Protein AF-A0A3M1K6I5-F1 (afdb_monomer)

Nearest PDB structures (foldseek):
  2r7d-assembly2_B  TM=8.973E-01  e=1.360E-04  Deinococcus radiodurans R1 = ATCC 13939 = DSM 20539
  6kug-assembly1_A  TM=7.287E-01  e=1.740E-01  Homo sapiens
  6ktc-assembly1_A  TM=7.238E-01  e=3.905E-01  Homo sapiens
  3aqq-assembly1_D  TM=5.208E-01  e=3.670E-01  Homo sapiens

Secondary structure (DSSP, 8-state):
---TTT-HHHHHHHHHHHHHTTSSPPPPHHHHHHHHHHHHHHHHHHHHHHHHHHHHHHHHHHHH-TT--EEEEES----TTSEEEEEEETTTEEEEEE-SS--SSSEEEEEEEEEETTTTEEEEEE-

Structure (mmCIF, N/CA/C/O backbone):
data_AF-A0A3M1K6I5-F1
#
_entry.id   AF-A0A3M1K6I5-F1
#
loop_
_atom_site.group_PDB
_atom_site.id
_atom_site.type_symbol
_atom_site.label_atom_id
_atom_site.label_alt_id
_atom_site.label_comp_id
_atom_site.label_asym_id
_atom_site.label_entity_id
_atom_site.label_seq_id
_atom_site.pdbx_PDB_ins_code
_atom_site.Cartn_x
_atom_site.Cartn_y
_atom_site.Cartn_z
_atom_site.occupancy
_atom_site.B_iso_or_equiv
_atom_site.auth_seq_id
_atom_site.auth_comp_id
_atom_site.auth_asym_id
_atom_site.auth_atom_id
_atom_site.pdbx_PDB_model_num
ATOM 1 N N . ALA A 1 1 ? 17.845 9.844 -9.684 1.00 74.75 1 ALA A N 1
ATOM 2 C CA . ALA A 1 1 ? 18.002 8.491 -10.252 1.00 74.75 1 ALA A CA 1
ATOM 3 C C . ALA A 1 1 ? 18.802 7.606 -9.293 1.00 74.75 1 ALA A C 1
ATOM 5 O O . ALA A 1 1 ? 19.943 7.258 -9.572 1.00 74.75 1 ALA A O 1
ATOM 6 N N . THR A 1 2 ? 18.236 7.305 -8.123 1.00 87.31 2 THR A N 1
ATOM 7 C CA . THR A 1 2 ? 18.964 6.707 -6.983 1.00 87.31 2 THR A CA 1
ATOM 8 C C . THR A 1 2 ? 18.509 5.281 -6.661 1.00 87.31 2 THR A C 1
ATOM 10 O O . THR A 1 2 ? 19.017 4.663 -5.737 1.00 87.31 2 THR A O 1
ATOM 13 N N . SER A 1 3 ? 17.545 4.729 -7.400 1.00 89.31 3 SER A N 1
ATOM 14 C CA . SER A 1 3 ? 16.971 3.395 -7.188 1.00 89.31 3 SER A CA 1
ATOM 15 C C . SER A 1 3 ? 16.862 2.578 -8.493 1.00 89.31 3 SER A C 1
ATOM 17 O O . SER A 1 3 ? 15.800 2.013 -8.760 1.00 89.31 3 SER A O 1
ATOM 19 N N . PRO A 1 4 ? 17.928 2.467 -9.311 1.00 88.00 4 PRO A N 1
ATOM 20 C CA . PRO A 1 4 ? 17.878 1.797 -10.618 1.00 88.00 4 PRO A CA 1
ATOM 21 C C . PRO A 1 4 ? 17.474 0.318 -10.533 1.00 88.00 4 PRO A C 1
ATOM 23 O O . PRO A 1 4 ? 16.744 -0.156 -11.390 1.00 88.00 4 PRO A O 1
ATOM 26 N N . ILE A 1 5 ? 17.854 -0.395 -9.467 1.00 89.50 5 ILE A N 1
ATOM 27 C CA . ILE A 1 5 ? 17.513 -1.819 -9.285 1.00 89.50 5 ILE A CA 1
ATOM 28 C C . ILE A 1 5 ? 15.991 -2.036 -9.213 1.00 89.50 5 ILE A C 1
ATOM 30 O O . ILE A 1 5 ? 15.488 -3.060 -9.657 1.00 89.50 5 ILE A O 1
ATOM 34 N N . ARG A 1 6 ? 15.246 -1.060 -8.679 1.00 88.50 6 ARG A N 1
ATOM 35 C CA . ARG A 1 6 ? 13.806 -1.185 -8.386 1.00 88.50 6 ARG A CA 1
ATOM 36 C C . ARG A 1 6 ? 12.911 -0.203 -9.150 1.00 88.50 6 ARG A C 1
ATOM 38 O O . ARG A 1 6 ? 11.691 -0.286 -9.053 1.00 88.50 6 ARG A O 1
ATOM 45 N N . ARG A 1 7 ? 13.482 0.757 -9.886 1.00 89.81 7 ARG A N 1
ATOM 46 C CA . ARG A 1 7 ? 12.740 1.756 -10.673 1.00 89.81 7 ARG A CA 1
ATOM 47 C C . ARG A 1 7 ? 13.303 1.832 -12.083 1.00 89.81 7 ARG A C 1
ATOM 49 O O . ARG A 1 7 ? 14.363 2.406 -12.309 1.00 89.81 7 ARG A O 1
ATOM 56 N N . PHE A 1 8 ? 12.532 1.351 -13.054 1.00 93.88 8 PHE A N 1
ATOM 57 C CA . PHE A 1 8 ? 12.937 1.379 -14.461 1.00 93.88 8 PHE A CA 1
ATOM 58 C C . PHE A 1 8 ? 13.222 2.796 -14.985 1.00 93.88 8 PHE A C 1
ATOM 60 O O . PHE A 1 8 ? 14.155 2.997 -15.756 1.00 93.88 8 PHE A O 1
ATOM 67 N N . VAL A 1 9 ? 12.486 3.807 -14.512 1.00 94.31 9 VAL A N 1
ATOM 68 C CA . VAL A 1 9 ? 12.748 5.215 -14.860 1.00 94.31 9 VAL A CA 1
ATOM 69 C C . VAL A 1 9 ? 14.150 5.663 -14.419 1.00 94.31 9 VAL A C 1
ATOM 71 O O . VAL A 1 9 ? 14.810 6.398 -15.151 1.00 94.31 9 VAL A O 1
ATOM 74 N N . ASP A 1 10 ? 14.657 5.168 -13.285 1.00 95.31 10 ASP A N 1
ATOM 75 C CA . ASP A 1 10 ? 16.018 5.477 -12.833 1.00 95.31 10 ASP A CA 1
ATOM 76 C C . ASP A 1 10 ? 17.074 4.799 -13.719 1.00 95.31 10 ASP A C 1
ATOM 78 O O . ASP A 1 10 ? 18.110 5.405 -13.990 1.00 95.31 10 ASP A O 1
ATOM 82 N N . ILE A 1 11 ? 16.790 3.602 -14.248 1.00 95.44 11 ILE A N 1
ATOM 83 C CA . ILE A 1 11 ? 17.639 2.948 -15.260 1.00 95.44 11 ILE A CA 1
ATOM 84 C C . ILE A 1 11 ? 17.686 3.791 -16.540 1.00 95.44 11 ILE A C 1
ATOM 86 O O . ILE A 1 11 ? 18.761 4.025 -17.096 1.00 95.44 11 ILE A O 1
ATOM 90 N N . LEU A 1 12 ? 16.534 4.278 -17.014 1.00 95.25 12 LEU A N 1
ATOM 91 C CA . LEU A 1 12 ? 16.468 5.135 -18.202 1.00 95.25 12 LEU A CA 1
ATOM 92 C C . LEU A 1 12 ? 17.261 6.432 -18.003 1.00 95.25 12 LEU A C 1
ATOM 94 O O . LEU A 1 12 ? 18.004 6.830 -18.902 1.00 95.25 12 LEU A O 1
ATOM 98 N N . ALA A 1 13 ? 17.154 7.049 -16.824 1.00 94.50 13 ALA A N 1
ATOM 99 C CA . ALA A 1 13 ? 17.923 8.237 -16.470 1.00 94.50 13 ALA A CA 1
ATOM 100 C C . ALA A 1 13 ? 19.436 7.958 -16.468 1.00 94.50 13 ALA A C 1
ATOM 102 O O . ALA A 1 13 ? 20.187 8.684 -17.115 1.00 94.50 13 ALA A O 1
ATOM 103 N N . GLN A 1 14 ? 19.887 6.866 -15.838 1.00 94.31 14 GLN A N 1
ATOM 104 C CA . GLN A 1 14 ? 21.299 6.456 -15.861 1.00 94.31 14 GLN A CA 1
ATOM 105 C C . GLN A 1 14 ? 21.813 6.207 -17.278 1.00 94.31 14 GLN A C 1
ATOM 107 O O . GLN A 1 14 ? 22.923 6.614 -17.623 1.00 94.31 14 GLN A O 1
ATOM 112 N N . ARG A 1 15 ? 20.986 5.605 -18.137 1.00 94.88 15 ARG A N 1
ATOM 113 C CA . ARG A 1 15 ? 21.317 5.420 -19.550 1.00 94.88 15 ARG A CA 1
ATOM 114 C C . ARG A 1 15 ? 21.476 6.753 -20.289 1.00 94.88 15 ARG A C 1
ATOM 116 O O . ARG A 1 15 ? 22.375 6.854 -21.119 1.00 94.88 15 ARG A O 1
ATOM 123 N N . GLN A 1 16 ? 20.628 7.750 -20.022 1.00 95.25 16 GLN A N 1
ATOM 124 C CA . GLN A 1 16 ? 20.780 9.078 -20.630 1.00 95.25 16 GLN A CA 1
ATOM 125 C C . GLN A 1 16 ? 22.020 9.807 -20.100 1.00 95.25 16 GLN A C 1
ATOM 127 O O . GLN A 1 16 ? 22.737 10.405 -20.894 1.00 95.25 16 GLN A O 1
ATOM 132 N N . PHE A 1 17 ? 22.348 9.688 -18.809 1.00 95.62 17 PHE A N 1
ATOM 133 C CA . PHE A 1 17 ? 23.605 10.228 -18.277 1.00 95.62 17 PHE A CA 1
ATOM 134 C C . PHE A 1 17 ? 24.829 9.600 -18.949 1.00 95.62 17 PHE A C 1
ATOM 136 O O . PHE A 1 17 ? 25.738 10.316 -19.356 1.00 95.62 17 PHE A O 1
ATOM 143 N N . ALA A 1 18 ? 24.835 8.279 -19.152 1.00 95.56 18 ALA A N 1
ATOM 144 C CA . ALA A 1 18 ? 25.901 7.619 -19.904 1.00 95.56 18 ALA A CA 1
ATOM 145 C C . ALA A 1 18 ? 26.021 8.153 -21.342 1.00 95.56 18 ALA A C 1
ATOM 147 O O . ALA A 1 18 ? 27.130 8.223 -21.869 1.00 95.56 18 ALA A O 1
ATOM 148 N N . ALA A 1 19 ? 24.906 8.552 -21.961 1.00 96.19 19 ALA A N 1
ATOM 149 C CA . ALA A 1 19 ? 24.925 9.152 -23.287 1.00 96.19 19 ALA A CA 1
ATOM 150 C C . ALA A 1 19 ? 25.503 10.572 -23.304 1.00 96.19 19 ALA A C 1
ATOM 152 O O . ALA A 1 19 ? 26.302 10.889 -24.179 1.00 96.19 19 ALA A O 1
ATOM 153 N N . VAL A 1 20 ? 25.174 11.395 -22.304 1.00 95.50 20 VAL A N 1
ATOM 154 C CA . VAL A 1 20 ? 25.782 12.726 -22.123 1.00 95.50 20 VAL A CA 1
ATOM 155 C C . VAL A 1 20 ? 27.298 12.622 -21.937 1.00 95.50 20 VAL A C 1
ATOM 157 O O . VAL A 1 20 ? 28.040 13.446 -22.455 1.00 95.50 20 VAL A O 1
ATOM 160 N N . LEU A 1 21 ? 27.771 11.573 -21.261 1.00 97.25 21 LEU A N 1
ATOM 161 C CA . LEU A 1 21 ? 29.200 11.294 -21.079 1.00 97.25 21 LEU A CA 1
ATOM 162 C C . LEU A 1 21 ? 29.874 10.659 -22.313 1.00 97.25 21 LEU A C 1
ATOM 164 O O . LEU A 1 21 ? 31.007 10.196 -22.208 1.00 97.25 21 LEU A O 1
ATOM 168 N N . GLY A 1 22 ? 29.181 10.542 -23.450 1.00 95.94 22 GLY A N 1
ATOM 169 C CA . GLY A 1 22 ? 29.719 9.943 -24.678 1.00 95.94 22 GLY A CA 1
ATOM 170 C C . GLY A 1 22 ? 29.923 8.424 -24.623 1.00 95.94 22 GLY A C 1
ATOM 171 O O . GLY A 1 22 ? 30.420 7.831 -25.574 1.00 95.94 22 GLY A O 1
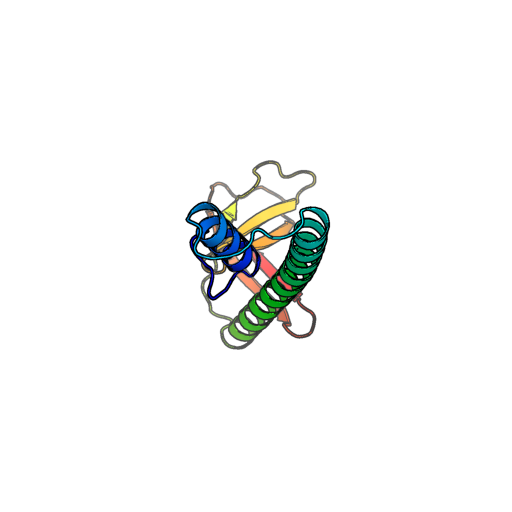ATOM 172 N N . ARG A 1 23 ? 29.508 7.753 -23.540 1.00 96.25 23 ARG A N 1
ATOM 173 C CA . ARG A 1 23 ? 29.651 6.293 -23.366 1.00 96.25 23 ARG A CA 1
ATOM 174 C C . ARG A 1 23 ? 28.561 5.501 -24.090 1.00 96.25 23 ARG A C 1
ATOM 176 O O . ARG A 1 23 ? 28.602 4.272 -24.121 1.00 96.25 23 ARG A O 1
ATOM 183 N N . ARG A 1 24 ? 27.536 6.183 -24.611 1.00 93.31 24 ARG A N 1
ATOM 184 C CA . ARG A 1 24 ? 26.418 5.575 -25.339 1.00 93.31 24 ARG A CA 1
ATOM 185 C C . ARG A 1 24 ? 25.733 6.583 -26.262 1.00 93.31 24 ARG A C 1
ATOM 187 O O . ARG A 1 24 ? 25.754 7.775 -25.999 1.00 93.31 24 ARG A O 1
ATOM 194 N N . ALA A 1 25 ? 25.037 6.105 -27.290 1.00 94.62 25 ALA A N 1
ATOM 195 C CA . ALA A 1 25 ? 24.118 6.953 -28.046 1.00 94.62 25 ALA A CA 1
ATOM 196 C C . ALA A 1 25 ? 22.900 7.377 -27.186 1.00 94.62 25 ALA A C 1
ATOM 198 O O . ALA A 1 25 ? 22.333 6.522 -26.479 1.00 94.62 25 ALA A O 1
ATOM 199 N N . PRO A 1 26 ? 22.471 8.656 -27.252 1.00 93.94 26 PRO A N 1
ATOM 200 C CA . PRO A 1 26 ? 21.261 9.124 -26.584 1.00 93.94 26 PRO A CA 1
ATOM 201 C C . PRO A 1 26 ? 20.029 8.414 -27.140 1.00 93.94 26 PRO A C 1
ATOM 203 O O . PRO A 1 26 ? 20.005 7.950 -28.282 1.00 93.94 26 PRO A O 1
ATOM 206 N N . MET A 1 27 ? 18.999 8.276 -26.307 1.00 94.62 27 MET A N 1
ATOM 207 C CA . MET A 1 27 ? 17.753 7.678 -26.774 1.00 94.62 27 MET A CA 1
ATOM 208 C C . MET A 1 27 ? 16.925 8.728 -27.509 1.00 94.62 27 MET A C 1
ATOM 210 O O . MET A 1 27 ? 16.835 9.870 -27.069 1.00 94.62 27 MET A O 1
ATOM 214 N N . GLU A 1 28 ? 16.278 8.311 -28.593 1.00 96.38 28 GLU A N 1
ATOM 215 C CA . GLU A 1 28 ? 15.279 9.127 -29.278 1.00 96.38 28 GLU A CA 1
ATOM 216 C C . GLU A 1 28 ? 14.161 9.536 -28.296 1.00 96.38 28 GLU A C 1
ATOM 218 O O . GLU A 1 28 ? 13.729 8.749 -27.440 1.00 96.38 28 GLU A O 1
ATOM 223 N N . ARG A 1 29 ? 13.741 10.801 -28.379 1.00 94.81 29 ARG A N 1
ATOM 224 C CA . ARG A 1 29 ? 12.886 11.463 -27.389 1.00 94.81 29 ARG A CA 1
ATOM 225 C C . ARG A 1 29 ? 11.528 10.783 -27.251 1.00 94.81 29 ARG A C 1
ATOM 227 O O . ARG A 1 29 ? 11.060 10.580 -26.127 1.00 94.81 29 ARG A O 1
ATOM 234 N N . ASP A 1 30 ? 10.895 10.419 -28.355 1.00 97.12 30 ASP A N 1
ATOM 235 C CA . ASP A 1 30 ? 9.573 9.806 -28.351 1.00 97.12 30 ASP A CA 1
ATOM 236 C C . ASP A 1 30 ? 9.627 8.364 -27.856 1.00 97.12 30 ASP A C 1
ATOM 238 O O . ASP A 1 30 ? 8.759 7.937 -27.089 1.00 97.12 30 ASP A O 1
ATOM 242 N N . ARG A 1 31 ? 10.690 7.626 -28.185 1.00 95.88 31 ARG A N 1
ATOM 243 C CA . ARG A 1 31 ? 10.963 6.315 -27.592 1.00 95.88 31 ARG A CA 1
ATOM 244 C C . ARG A 1 31 ? 11.119 6.411 -26.077 1.00 95.88 31 ARG A C 1
ATOM 246 O O . ARG A 1 31 ? 10.503 5.616 -25.365 1.00 95.88 31 ARG A O 1
ATOM 253 N N . LEU A 1 32 ? 11.893 7.377 -25.580 1.00 96.00 32 LEU A N 1
ATOM 254 C CA . LEU A 1 32 ? 12.066 7.593 -24.143 1.00 96.00 32 LEU A CA 1
ATOM 255 C C . LEU A 1 32 ? 10.723 7.905 -23.468 1.00 96.00 32 LEU A C 1
ATOM 257 O O . LEU A 1 32 ? 10.380 7.282 -22.464 1.00 96.00 32 LEU A O 1
ATOM 261 N N . ARG A 1 33 ? 9.925 8.805 -24.055 1.00 96.06 33 ARG A N 1
ATOM 262 C CA . ARG A 1 33 ? 8.586 9.158 -23.556 1.00 96.06 33 ARG A CA 1
ATOM 263 C C . ARG A 1 33 ? 7.651 7.952 -23.488 1.00 96.06 33 ARG A C 1
ATOM 265 O O . ARG A 1 33 ? 6.974 7.777 -22.476 1.00 96.06 33 ARG A O 1
ATOM 272 N N . ARG A 1 34 ? 7.616 7.110 -24.527 1.00 97.25 34 ARG A N 1
ATOM 273 C CA . ARG A 1 34 ? 6.797 5.884 -24.538 1.00 97.25 34 ARG A CA 1
ATOM 274 C C . ARG A 1 34 ? 7.198 4.929 -23.414 1.00 97.25 34 ARG 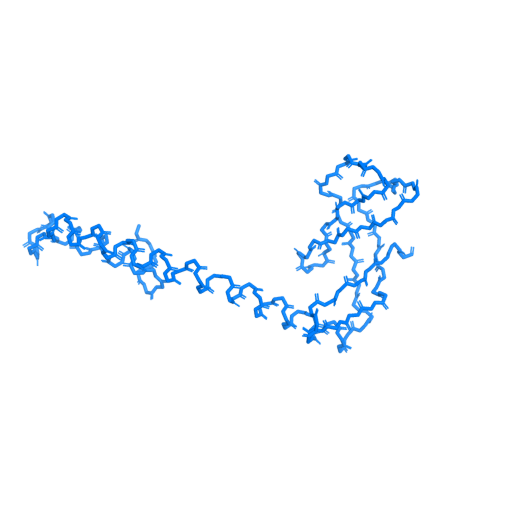A C 1
ATOM 276 O O . ARG A 1 34 ? 6.330 4.433 -22.701 1.00 97.25 34 ARG A O 1
ATOM 283 N N . LEU A 1 35 ? 8.501 4.718 -23.220 1.00 96.38 35 LEU A N 1
ATOM 284 C CA . LEU A 1 35 ? 9.019 3.836 -22.172 1.00 96.38 35 LEU A CA 1
ATOM 285 C C . LEU A 1 35 ? 8.718 4.355 -20.762 1.00 96.38 35 LEU A C 1
ATOM 287 O O . LEU A 1 35 ? 8.306 3.571 -19.912 1.00 96.38 35 LEU A O 1
ATOM 291 N N . VAL A 1 36 ? 8.876 5.660 -20.519 1.00 95.19 36 VAL A N 1
ATOM 292 C CA . VAL A 1 36 ? 8.544 6.271 -19.221 1.00 95.19 36 VAL A CA 1
ATOM 293 C C . VAL A 1 36 ? 7.061 6.089 -18.902 1.00 95.19 36 VAL A C 1
ATOM 295 O O . VAL A 1 36 ? 6.738 5.582 -17.832 1.00 95.19 36 VAL A O 1
ATOM 298 N N . ARG A 1 37 ? 6.160 6.397 -19.845 1.00 95.50 37 ARG A N 1
ATOM 299 C CA . ARG A 1 37 ? 4.710 6.226 -19.639 1.00 95.50 37 ARG A CA 1
ATOM 300 C C . ARG A 1 37 ? 4.332 4.775 -19.337 1.00 95.50 37 ARG A C 1
ATOM 302 O O . ARG A 1 37 ? 3.538 4.520 -18.434 1.00 95.50 37 ARG A O 1
ATOM 309 N N . ALA A 1 38 ? 4.900 3.821 -20.077 1.00 95.44 38 ALA A N 1
ATOM 310 C CA . ALA A 1 38 ? 4.655 2.400 -19.843 1.00 95.44 38 ALA A CA 1
ATOM 311 C C . ALA A 1 38 ? 5.139 1.963 -18.449 1.00 95.44 38 ALA A C 1
ATOM 313 O O . ALA A 1 38 ? 4.415 1.279 -17.724 1.00 95.44 38 ALA A O 1
ATOM 314 N N . ALA A 1 39 ? 6.331 2.412 -18.050 1.00 94.12 39 ALA A N 1
ATOM 315 C CA . ALA A 1 39 ? 6.910 2.102 -16.749 1.00 94.12 39 ALA A CA 1
ATOM 316 C C . ALA A 1 39 ? 6.111 2.706 -15.589 1.00 94.12 39 ALA A C 1
ATOM 318 O O . ALA A 1 39 ? 5.877 2.028 -14.592 1.00 94.12 39 ALA A O 1
ATOM 319 N N . GLU A 1 40 ? 5.652 3.950 -15.720 1.00 91.81 40 GLU A N 1
ATOM 320 C CA . GLU A 1 40 ? 4.798 4.594 -14.720 1.00 91.81 40 GLU A CA 1
ATOM 321 C C . GLU A 1 40 ? 3.470 3.857 -14.559 1.00 91.81 40 GLU A C 1
ATOM 323 O O . GLU A 1 40 ? 3.070 3.574 -13.431 1.00 91.81 40 GLU A O 1
ATOM 328 N N . LYS A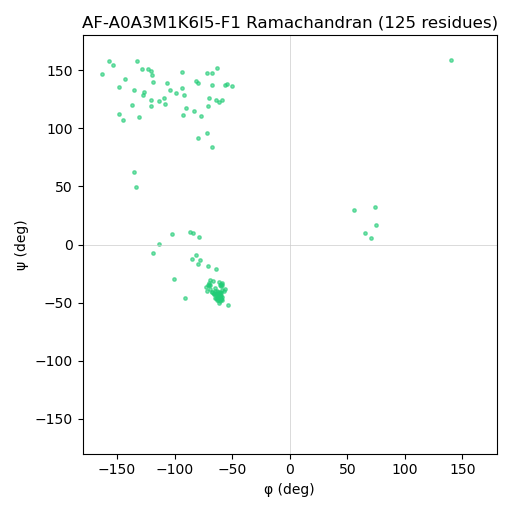 1 41 ? 2.819 3.469 -15.663 1.00 93.06 41 LYS A N 1
ATOM 329 C CA . LYS A 1 41 ? 1.569 2.699 -15.611 1.00 93.06 41 LYS A CA 1
ATOM 330 C C . LYS A 1 41 ? 1.754 1.370 -14.871 1.00 93.06 41 LYS A C 1
ATOM 332 O O . LYS A 1 41 ? 0.971 1.062 -13.974 1.00 93.06 41 LYS A O 1
ATOM 337 N N . GLY A 1 42 ? 2.801 0.613 -15.208 1.00 91.69 42 GLY A N 1
ATOM 338 C CA . GLY A 1 42 ? 3.122 -0.645 -14.525 1.00 91.69 42 GLY A CA 1
ATOM 339 C C . GLY A 1 42 ? 3.444 -0.443 -13.043 1.00 91.69 42 GLY A C 1
ATOM 340 O O . GLY A 1 42 ? 2.963 -1.185 -12.189 1.00 91.69 42 GLY A O 1
ATOM 341 N N . TYR A 1 43 ? 4.189 0.613 -12.717 1.00 91.06 43 TYR A N 1
ATOM 342 C CA . TYR A 1 43 ? 4.538 0.945 -11.339 1.00 91.06 43 TYR A CA 1
ATOM 343 C C . TYR A 1 43 ? 3.316 1.308 -10.488 1.00 91.06 43 TYR A C 1
ATOM 345 O O . TYR A 1 43 ? 3.206 0.850 -9.353 1.00 91.06 43 TYR A O 1
ATOM 353 N N . GLN A 1 44 ? 2.375 2.090 -11.026 1.00 90.50 44 GLN A N 1
ATOM 354 C CA . GLN A 1 44 ? 1.143 2.435 -10.311 1.00 90.50 44 GLN A CA 1
ATOM 355 C C . GLN A 1 44 ? 0.268 1.204 -10.051 1.00 90.50 44 GLN A C 1
ATOM 357 O O . GLN A 1 44 ? -0.268 1.060 -8.954 1.00 90.50 44 GLN A O 1
ATOM 362 N N . ALA A 1 45 ? 0.164 0.291 -11.022 1.00 91.25 45 ALA A N 1
ATOM 363 C CA . ALA A 1 45 ? -0.554 -0.970 -10.840 1.00 91.25 45 ALA A CA 1
ATOM 364 C C . ALA A 1 45 ? 0.099 -1.843 -9.754 1.00 91.25 45 ALA A C 1
ATOM 366 O O . ALA A 1 45 ? -0.578 -2.293 -8.833 1.00 91.25 45 ALA A O 1
ATOM 367 N N . SER A 1 46 ? 1.426 -2.004 -9.808 1.00 91.62 46 SER A N 1
ATOM 368 C CA . SER A 1 46 ? 2.185 -2.760 -8.805 1.00 91.62 46 SER A CA 1
ATOM 369 C C . SER A 1 46 ? 2.054 -2.158 -7.403 1.00 91.62 46 SER A C 1
ATOM 371 O O . SER A 1 46 ? 1.872 -2.895 -6.439 1.00 91.62 46 SER A O 1
ATOM 373 N N . ARG A 1 47 ? 2.079 -0.825 -7.270 1.00 90.69 47 ARG A N 1
ATOM 374 C CA . ARG A 1 47 ? 1.894 -0.153 -5.975 1.00 90.69 47 ARG A CA 1
ATOM 375 C C . ARG A 1 47 ? 0.542 -0.433 -5.337 1.00 90.69 47 ARG A C 1
ATOM 377 O O . ARG A 1 47 ? 0.506 -0.647 -4.131 1.00 90.69 47 ARG A O 1
ATOM 384 N N . ARG A 1 48 ? -0.535 -0.420 -6.124 1.00 90.94 48 ARG A N 1
ATOM 385 C CA . ARG A 1 48 ? -1.879 -0.751 -5.627 1.00 90.94 48 ARG A CA 1
ATOM 386 C C . ARG A 1 48 ? -1.915 -2.184 -5.115 1.00 90.94 48 ARG A C 1
ATOM 388 O O . ARG A 1 48 ? -2.229 -2.397 -3.957 1.00 90.94 48 ARG A O 1
ATOM 395 N N . TRP A 1 49 ? -1.436 -3.123 -5.928 1.00 93.81 49 TRP A N 1
ATOM 396 C CA . TRP A 1 49 ? -1.393 -4.533 -5.549 1.00 93.81 49 TRP A CA 1
ATOM 397 C C . TRP A 1 49 ? -0.553 -4.792 -4.289 1.00 93.81 49 TRP A C 1
ATOM 399 O O . TRP A 1 49 ? -0.973 -5.531 -3.408 1.00 93.81 49 TRP A O 1
ATOM 409 N N . MET A 1 50 ? 0.611 -4.145 -4.157 1.00 92.38 50 MET A N 1
ATOM 410 C CA . MET A 1 50 ? 1.430 -4.248 -2.943 1.00 92.38 50 MET A CA 1
ATOM 411 C C . MET A 1 50 ? 0.740 -3.651 -1.713 1.00 92.38 50 MET A C 1
ATOM 413 O O . MET A 1 50 ? 0.883 -4.196 -0.623 1.00 92.38 50 MET A O 1
ATOM 417 N N . ALA A 1 51 ? 0.010 -2.542 -1.866 1.00 91.06 51 ALA A N 1
ATOM 418 C CA . ALA A 1 51 ? -0.755 -1.954 -0.771 1.00 91.06 51 ALA A CA 1
ATOM 419 C C . ALA A 1 51 ? -1.897 -2.883 -0.331 1.00 91.06 51 ALA A C 1
ATOM 421 O O . ALA A 1 51 ? -2.070 -3.101 0.867 1.00 91.06 51 ALA A O 1
ATOM 422 N N . ASP A 1 52 ? -2.610 -3.482 -1.288 1.00 91.94 52 ASP A N 1
ATOM 423 C CA . ASP A 1 52 ? -3.693 -4.432 -1.025 1.00 91.94 52 ASP A CA 1
ATOM 424 C C . ASP A 1 52 ? -3.164 -5.703 -0.348 1.00 91.94 52 ASP A C 1
ATOM 426 O O . ASP A 1 52 ? -3.697 -6.126 0.675 1.00 91.94 52 ASP A O 1
ATOM 430 N N . ALA A 1 53 ? -2.057 -6.264 -0.847 1.00 94.56 53 ALA A N 1
ATOM 431 C CA . ALA A 1 53 ? -1.400 -7.417 -0.237 1.00 94.56 53 ALA A CA 1
ATOM 432 C C . ALA A 1 53 ? -0.887 -7.103 1.178 1.00 94.56 53 ALA A C 1
ATOM 434 O O . ALA A 1 53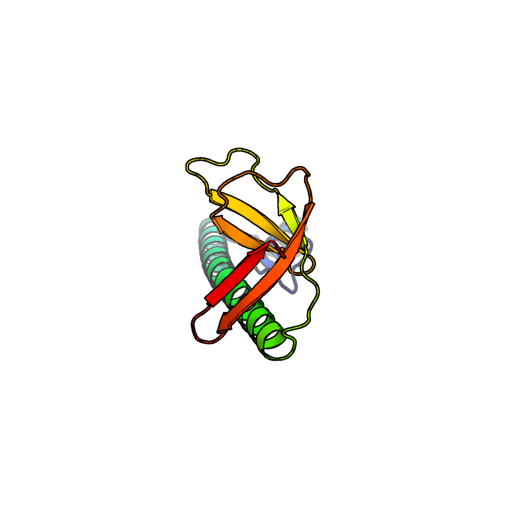 ? -1.060 -7.904 2.095 1.00 94.56 53 ALA A O 1
ATOM 435 N N . GLY A 1 54 ? -0.284 -5.925 1.375 1.00 94.56 54 GLY A N 1
ATOM 436 C CA . GLY A 1 54 ? 0.165 -5.470 2.690 1.00 94.56 54 GLY A CA 1
ATOM 437 C C . GLY A 1 54 ? -0.993 -5.346 3.678 1.00 94.56 54 GLY A C 1
ATOM 438 O O . GLY A 1 54 ? -0.893 -5.826 4.806 1.00 94.56 54 GLY A O 1
ATOM 439 N N . ARG A 1 55 ? -2.119 -4.770 3.240 1.00 94.75 55 ARG A N 1
ATOM 440 C CA . ARG A 1 55 ? -3.336 -4.682 4.052 1.00 94.75 55 ARG A CA 1
ATOM 441 C C . ARG A 1 55 ? -3.908 -6.064 4.363 1.00 94.75 55 ARG A C 1
ATOM 443 O O . ARG A 1 55 ? -4.207 -6.318 5.521 1.00 94.75 55 ARG A O 1
A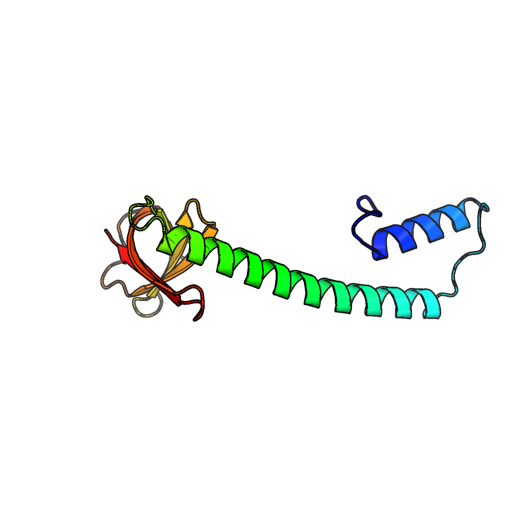TOM 450 N N . TYR A 1 56 ? -4.007 -6.956 3.381 1.00 95.88 56 TYR A N 1
ATOM 451 C CA . TYR A 1 56 ? -4.480 -8.329 3.580 1.00 95.88 56 TYR A CA 1
ATOM 452 C C . TYR A 1 56 ? -3.686 -9.051 4.677 1.00 95.88 56 TYR A C 1
ATOM 454 O O . TYR A 1 56 ? -4.268 -9.545 5.640 1.00 95.88 56 TYR A O 1
ATOM 462 N N . TRP A 1 57 ? -2.353 -9.053 4.584 1.00 96.19 57 TRP A N 1
ATOM 463 C CA . TRP A 1 57 ? -1.511 -9.736 5.572 1.00 96.19 57 TRP A CA 1
ATOM 464 C C . TRP A 1 57 ? -1.576 -9.098 6.956 1.00 96.19 57 TRP A C 1
ATOM 466 O O . TRP A 1 57 ? -1.490 -9.796 7.963 1.00 96.19 57 TRP A O 1
ATOM 476 N N . LEU A 1 58 ? -1.778 -7.785 7.015 1.00 95.81 58 LEU A N 1
ATOM 477 C CA . LEU A 1 58 ? -2.002 -7.085 8.268 1.00 95.81 58 LEU A CA 1
ATOM 478 C C . LEU A 1 58 ? -3.340 -7.472 8.921 1.00 95.81 58 LEU A C 1
ATOM 480 O O . LEU A 1 58 ? -3.389 -7.672 10.132 1.00 95.81 58 LEU A O 1
ATOM 484 N N . LEU A 1 59 ? -4.414 -7.625 8.142 1.00 95.81 59 LEU A N 1
ATOM 485 C CA . LEU A 1 59 ? -5.695 -8.111 8.666 1.00 95.81 59 LEU A CA 1
ATOM 486 C C . LEU A 1 59 ? -5.602 -9.581 9.100 1.00 95.81 59 LEU A C 1
ATOM 488 O O . LEU A 1 59 ? -6.052 -9.910 10.193 1.00 95.81 59 LEU A O 1
ATOM 492 N N . ARG A 1 60 ? -4.918 -10.436 8.324 1.00 97.31 60 ARG A N 1
ATOM 493 C CA . ARG A 1 60 ? -4.606 -11.828 8.711 1.00 97.31 60 ARG A CA 1
ATOM 494 C C . ARG A 1 60 ? -3.831 -11.913 10.027 1.00 97.31 60 ARG A C 1
ATOM 496 O O . ARG A 1 60 ? -4.074 -12.791 10.854 1.00 97.31 60 ARG A O 1
ATOM 503 N N . TYR A 1 61 ? -2.888 -10.999 10.235 1.00 95.69 61 TYR A N 1
ATOM 504 C CA . TYR A 1 61 ? -2.176 -10.900 11.503 1.00 95.69 61 TYR A CA 1
ATOM 505 C C . TYR A 1 61 ? -3.136 -10.582 12.661 1.00 95.69 61 TYR A C 1
ATOM 507 O O . TYR A 1 61 ? -3.060 -11.223 13.704 1.00 95.69 61 TYR A O 1
ATOM 515 N N . LEU A 1 62 ? -4.080 -9.656 12.478 1.00 95.25 62 LEU A N 1
ATOM 516 C CA . LEU A 1 62 ? -5.051 -9.306 13.520 1.00 95.25 62 LEU A CA 1
ATOM 517 C C . LEU A 1 62 ? -6.061 -10.417 13.817 1.00 95.25 62 LEU A C 1
ATOM 519 O O . LEU A 1 62 ? -6.406 -10.600 14.981 1.00 95.25 62 LEU A O 1
ATOM 523 N N . GLU A 1 63 ? -6.486 -11.187 12.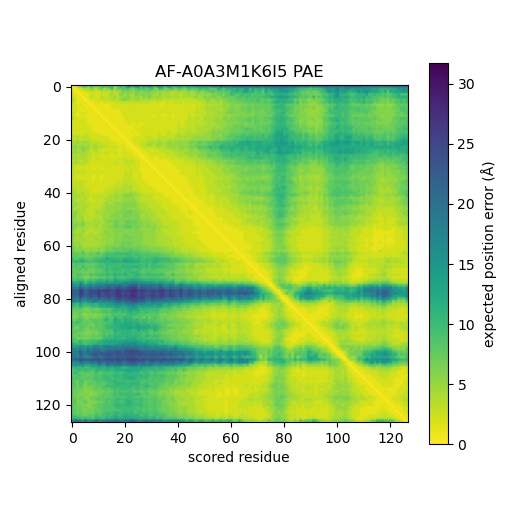810 1.00 95.44 63 GLU A N 1
ATOM 524 C CA . GLU A 1 63 ? -7.329 -12.380 13.008 1.00 95.44 63 GLU A CA 1
ATOM 525 C C . GLU A 1 63 ? -6.680 -13.378 13.976 1.00 95.44 63 GLU A C 1
ATOM 527 O O . GLU A 1 63 ? -7.355 -13.970 14.814 1.00 95.44 63 GLU A O 1
ATOM 532 N N . SER A 1 64 ? -5.356 -13.540 13.891 1.00 95.06 64 SER A N 1
ATOM 533 C CA . SER A 1 64 ? -4.598 -14.436 14.774 1.00 95.06 64 SER A CA 1
ATOM 534 C C . SER A 1 64 ? -4.190 -13.799 16.108 1.00 95.06 64 SER A C 1
ATOM 536 O O . SER A 1 64 ? -3.785 -14.516 17.021 1.00 95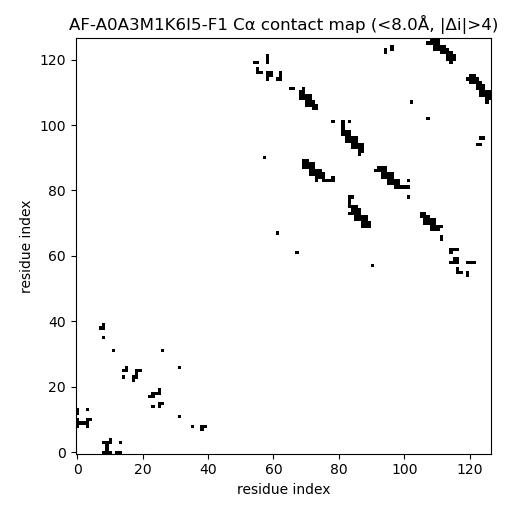.06 64 SER A O 1
ATOM 538 N N . HIS A 1 65 ? -4.321 -12.475 16.251 1.00 94.50 65 HIS A N 1
ATOM 539 C CA . HIS A 1 65 ? -3.874 -11.713 17.423 1.00 94.50 65 HIS A CA 1
ATOM 540 C C . HIS A 1 65 ? -4.940 -10.696 17.881 1.00 94.50 65 HIS A C 1
ATOM 542 O O . HIS A 1 65 ? -4.678 -9.487 17.899 1.00 94.50 65 HIS A O 1
ATOM 548 N N . PRO A 1 66 ? -6.137 -11.149 18.301 1.00 90.19 66 PRO A N 1
ATOM 549 C CA . PRO A 1 66 ? -7.261 -10.267 18.632 1.00 90.19 66 PRO A CA 1
ATOM 550 C C . PRO A 1 66 ? -6.994 -9.351 19.838 1.00 90.19 66 PRO A C 1
ATOM 552 O O . PRO A 1 66 ? -7.624 -8.308 19.975 1.00 90.19 66 PRO A O 1
ATOM 555 N N . SER A 1 67 ? -6.036 -9.711 20.697 1.00 92.00 67 SER A N 1
ATOM 556 C CA . SER A 1 67 ? -5.602 -8.915 21.851 1.00 92.00 67 SER A CA 1
ATOM 557 C C . SER A 1 67 ? -4.520 -7.879 21.519 1.00 92.00 67 SER A C 1
ATOM 559 O O . SER A 1 67 ? -3.905 -7.332 22.435 1.00 92.00 67 SER A O 1
ATOM 561 N N . THR A 1 68 ? -4.227 -7.638 20.236 1.00 91.62 68 THR A N 1
ATOM 562 C CA . THR A 1 68 ? -3.255 -6.615 19.825 1.00 91.62 68 THR A CA 1
ATOM 563 C C . THR A 1 68 ? -3.706 -5.247 20.348 1.00 91.62 68 THR A C 1
ATOM 565 O O . THR A 1 68 ? -4.824 -4.832 20.040 1.00 91.62 68 THR A O 1
ATOM 568 N N . PRO A 1 69 ? -2.872 -4.523 21.118 1.00 92.75 69 PRO A N 1
ATOM 569 C CA . PRO A 1 69 ? -3.229 -3.199 21.605 1.00 92.75 69 PRO A CA 1
ATOM 570 C C . PRO A 1 69 ? -3.254 -2.211 20.438 1.00 92.75 69 PRO A C 1
ATOM 572 O O . PRO A 1 69 ? -2.274 -2.080 19.701 1.00 92.75 69 PRO A O 1
ATOM 575 N N . LEU A 1 70 ? -4.379 -1.516 20.280 1.00 95.12 70 LEU A N 1
ATOM 576 C CA . LEU A 1 70 ? -4.592 -0.534 19.224 1.00 95.12 70 LEU A CA 1
ATOM 577 C C . LEU A 1 70 ? -4.857 0.839 19.838 1.00 95.12 70 LEU A C 1
ATOM 579 O O . LEU A 1 70 ? -5.603 0.963 20.808 1.00 95.12 70 LEU A O 1
ATOM 583 N N . THR A 1 71 ? -4.288 1.876 19.231 1.00 94.69 71 THR A N 1
ATOM 584 C CA . THR A 1 71 ? -4.501 3.268 19.645 1.00 94.69 71 THR A CA 1
ATOM 585 C C . THR A 1 71 ? -4.956 4.088 18.452 1.00 94.69 71 THR A C 1
ATOM 587 O O . THR A 1 71 ? -4.347 4.040 17.385 1.00 94.69 71 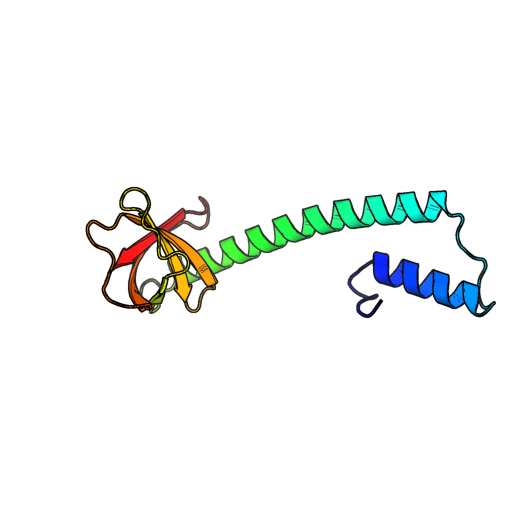THR A O 1
ATOM 590 N N . ALA A 1 72 ? -6.022 4.859 18.621 1.00 93.56 72 ALA A N 1
ATOM 591 C CA . ALA A 1 72 ? -6.452 5.852 17.653 1.00 93.56 72 ALA A CA 1
ATOM 592 C C . ALA A 1 72 ? -5.604 7.119 17.795 1.00 93.56 72 ALA A C 1
ATOM 594 O O . ALA A 1 72 ? -5.371 7.585 18.906 1.00 93.56 72 ALA A O 1
ATOM 595 N N . VAL A 1 73 ? -5.217 7.713 16.670 1.00 93.00 73 VAL A N 1
ATOM 596 C CA . VAL A 1 73 ? -4.670 9.069 16.565 1.00 93.00 73 VAL A CA 1
ATOM 597 C C . VAL A 1 73 ? -5.587 9.865 15.649 1.00 93.00 73 VAL A C 1
ATOM 599 O O . VAL A 1 73 ? -5.772 9.498 14.486 1.00 93.00 73 VAL A O 1
ATOM 602 N N . VAL A 1 74 ? -6.181 10.944 16.150 1.00 89.56 74 VAL A N 1
ATOM 603 C CA . VAL A 1 74 ? -7.113 11.770 15.372 1.00 89.56 74 VAL A CA 1
ATOM 604 C C . VAL A 1 74 ? -6.374 12.408 14.193 1.00 89.56 74 VAL A C 1
ATOM 606 O O . VAL A 1 74 ? -5.342 13.053 14.368 1.00 89.56 74 VAL A O 1
ATOM 609 N N . THR A 1 75 ? -6.879 12.190 12.974 1.00 83.75 75 THR A N 1
ATOM 610 C CA . THR A 1 75 ? -6.264 12.728 11.741 1.00 83.75 75 THR A CA 1
ATOM 611 C C . THR A 1 75 ? -6.960 13.969 11.215 1.00 83.75 75 THR A C 1
ATOM 613 O O . THR A 1 75 ? -6.309 14.817 10.615 1.00 83.75 75 THR A O 1
ATOM 616 N N . ASP A 1 76 ? -8.263 14.072 11.460 1.00 72.56 76 ASP A N 1
ATOM 617 C CA . ASP A 1 76 ? -9.084 15.219 11.108 1.00 72.56 76 ASP A CA 1
ATOM 618 C C . ASP A 1 76 ? -9.997 15.519 12.300 1.00 72.56 76 ASP A C 1
ATOM 620 O O . ASP A 1 76 ? -10.731 14.640 12.759 1.00 72.56 76 ASP A O 1
ATOM 624 N N . ALA A 1 77 ? -9.877 16.724 12.858 1.00 60.53 77 ALA A N 1
ATOM 625 C CA . ALA A 1 77 ? -10.631 17.147 14.037 1.00 60.53 77 ALA A CA 1
ATOM 626 C C . ALA A 1 77 ? -12.077 17.541 13.692 1.00 60.53 77 ALA A C 1
ATOM 628 O O . ALA A 1 77 ? -12.913 17.666 14.588 1.00 60.53 77 ALA A O 1
ATOM 629 N N . ALA A 1 78 ? -12.391 17.724 12.405 1.00 58.66 78 ALA A N 1
ATOM 630 C CA . ALA A 1 78 ? -13.741 18.017 11.962 1.00 58.66 78 ALA A CA 1
ATOM 631 C C . ALA A 1 78 ? -14.562 16.721 11.904 1.00 58.66 78 ALA A C 1
ATOM 633 O O . ALA A 1 78 ? -14.610 16.032 10.885 1.00 58.66 78 ALA A O 1
ATOM 634 N N . SER A 1 79 ? -15.241 16.397 13.008 1.00 60.53 79 SER A N 1
ATOM 635 C CA . SER A 1 79 ? -16.354 15.444 12.984 1.00 60.53 79 SER A CA 1
ATOM 636 C C . SER A 1 79 ? -17.505 16.068 12.192 1.00 60.53 79 SER A C 1
ATOM 638 O O . SER A 1 79 ? -18.398 16.712 12.740 1.00 60.53 79 SER A O 1
ATOM 640 N N . ALA A 1 80 ? -17.461 15.943 10.869 1.00 57.28 80 ALA A N 1
ATOM 641 C CA . ALA A 1 80 ? -18.620 16.221 10.042 1.00 57.28 80 ALA A CA 1
ATOM 642 C C . ALA A 1 80 ? -19.565 15.019 10.180 1.00 57.28 80 ALA A C 1
ATOM 644 O O . ALA A 1 80 ? -19.266 13.927 9.696 1.00 57.28 80 ALA A O 1
ATOM 645 N N . ASN A 1 81 ? -20.705 15.227 10.844 1.00 68.56 81 ASN A N 1
ATOM 646 C CA . ASN A 1 81 ? -21.802 14.257 10.974 1.00 68.56 81 ASN A CA 1
ATOM 647 C C . ASN A 1 81 ? -21.549 13.084 11.945 1.00 68.56 81 ASN A C 1
ATOM 649 O O . ASN A 1 81 ? -22.039 11.985 11.702 1.00 68.56 81 ASN A O 1
ATOM 653 N N . GLY A 1 82 ? -20.784 13.287 13.025 1.00 75.44 82 GLY A N 1
ATOM 654 C CA . GLY A 1 82 ? -20.555 12.233 14.028 1.00 75.44 82 GLY A CA 1
ATOM 655 C C . GLY A 1 82 ? -19.585 11.139 13.570 1.00 75.44 82 GLY A C 1
ATOM 656 O O . GLY A 1 82 ? -19.553 10.061 14.155 1.00 75.44 82 GLY A O 1
ATOM 657 N N . ARG A 1 83 ? -18.793 11.393 12.519 1.00 83.56 83 ARG A N 1
ATOM 658 C CA . ARG A 1 83 ? -17.791 10.456 11.995 1.00 83.56 83 ARG A CA 1
ATOM 659 C C . ARG A 1 83 ? -16.392 11.003 12.211 1.00 83.56 83 ARG A C 1
ATOM 661 O O . ARG A 1 83 ? -16.054 12.075 11.716 1.00 83.56 83 ARG A O 1
ATOM 668 N N . LEU A 1 84 ? -15.556 10.234 12.895 1.00 87.50 84 LEU A N 1
ATOM 669 C CA . LEU A 1 84 ? -14.183 10.599 13.216 1.00 87.50 84 LEU A CA 1
ATOM 670 C C . LEU A 1 84 ? -13.203 9.749 12.410 1.00 87.50 84 LEU A C 1
ATOM 672 O O . LEU A 1 84 ? -13.244 8.519 12.456 1.00 87.50 84 LEU A O 1
ATOM 676 N N . ARG A 1 85 ? -12.290 10.400 11.682 1.00 89.12 85 ARG A N 1
ATOM 677 C CA . ARG A 1 85 ? -11.196 9.715 10.982 1.00 89.12 85 ARG A CA 1
ATOM 678 C C . ARG A 1 85 ? -9.980 9.613 11.888 1.00 89.12 85 ARG A C 1
ATOM 680 O O . ARG A 1 85 ? -9.362 10.621 12.246 1.00 89.12 85 ARG A O 1
ATOM 687 N N . VAL A 1 86 ? -9.595 8.383 12.191 1.00 91.56 86 VAL A N 1
ATOM 688 C CA . VAL A 1 86 ? -8.444 8.081 13.040 1.00 91.56 86 VAL A CA 1
ATOM 689 C C . VAL A 1 86 ? -7.424 7.243 12.289 1.00 91.56 86 VAL A C 1
ATOM 691 O O . VAL A 1 86 ? -7.769 6.434 11.425 1.00 91.56 86 VAL A O 1
ATOM 694 N N . ARG A 1 87 ? -6.155 7.423 12.642 1.00 94.31 87 ARG A N 1
ATOM 695 C CA . ARG A 1 87 ? -5.082 6.492 12.313 1.00 94.31 87 ARG A CA 1
ATOM 696 C C . ARG A 1 87 ? -4.938 5.504 13.456 1.00 94.31 87 ARG A C 1
ATOM 698 O O . ARG A 1 87 ? -4.845 5.916 14.604 1.00 94.31 87 ARG A O 1
ATOM 705 N N . VAL A 1 88 ? -4.940 4.222 13.140 1.00 94.56 88 VAL A N 1
ATOM 706 C CA . VAL A 1 88 ? -4.787 3.134 14.097 1.00 94.56 88 VAL A CA 1
ATOM 707 C C . VAL A 1 88 ? -3.314 2.774 14.182 1.00 94.56 88 VAL A C 1
ATOM 709 O O . VAL A 1 88 ? -2.745 2.241 13.230 1.00 94.56 88 VAL A O 1
ATOM 712 N N . GLU A 1 89 ? -2.701 3.068 15.317 1.00 95.06 89 GLU A N 1
ATOM 713 C CA . GLU A 1 89 ? -1.316 2.726 15.624 1.00 95.06 89 GLU A CA 1
ATOM 714 C C . GLU A 1 89 ? -1.232 1.387 16.375 1.00 95.06 89 GLU A C 1
ATOM 716 O O . GLU A 1 89 ? -2.160 1.054 17.121 1.00 95.06 89 GLU A O 1
ATOM 721 N N . PRO A 1 90 ? -0.145 0.609 16.183 1.00 91.25 90 PRO A N 1
ATOM 722 C CA . PRO A 1 90 ? 1.033 0.902 15.343 1.00 91.25 90 PRO A CA 1
ATOM 723 C C . PRO A 1 90 ? 0.850 0.550 13.852 1.00 91.25 90 PRO A C 1
ATOM 725 O O . PRO A 1 90 ? 1.806 0.505 13.082 1.00 91.25 90 PRO A O 1
ATOM 728 N N . LEU A 1 91 ? -0.374 0.223 13.437 1.00 91.31 91 LEU A N 1
ATOM 729 C CA . LEU A 1 91 ? -0.649 -0.403 12.144 1.00 91.31 91 LEU A CA 1
ATOM 730 C C . LEU A 1 91 ? -0.660 0.573 10.958 1.00 91.31 91 LEU A C 1
ATOM 732 O O . LEU A 1 91 ? -0.645 0.145 9.804 1.00 91.31 91 LEU A O 1
ATOM 736 N N . GLY A 1 92 ? -0.762 1.878 11.220 1.00 90.88 92 GLY A N 1
ATOM 737 C CA . GLY A 1 92 ? -0.900 2.919 10.202 1.00 90.88 92 GLY A CA 1
ATOM 738 C C . GLY A 1 92 ? -2.206 2.858 9.394 1.00 90.88 92 GLY A C 1
ATOM 739 O O . GLY A 1 92 ? -2.339 3.572 8.398 1.00 90.88 92 GLY A O 1
ATOM 740 N N . LEU A 1 93 ? -3.174 2.023 9.792 1.00 91.19 93 LEU A N 1
ATOM 741 C CA . LEU A 1 93 ? -4.470 1.907 9.119 1.00 91.19 93 LEU A CA 1
ATOM 742 C C . LEU A 1 93 ? -5.331 3.139 9.389 1.00 91.19 93 LEU A C 1
ATOM 744 O O . LEU A 1 93 ? -5.278 3.711 10.469 1.00 91.19 93 LEU A O 1
ATOM 748 N N . ILE A 1 94 ? -6.168 3.528 8.430 1.00 90.56 94 ILE A N 1
ATOM 749 C CA . ILE A 1 94 ? -7.184 4.561 8.651 1.00 90.56 94 ILE A CA 1
ATOM 750 C C . ILE A 1 94 ? -8.520 3.880 8.923 1.00 90.56 94 ILE A C 1
ATOM 752 O O . ILE A 1 94 ? -8.937 3.014 8.152 1.00 90.56 94 ILE A O 1
ATOM 756 N N . ALA A 1 95 ? -9.188 4.297 9.994 1.00 89.88 95 ALA A N 1
ATOM 757 C CA . ALA A 1 95 ? -10.539 3.874 10.334 1.00 89.88 95 ALA A CA 1
ATOM 758 C C . ALA A 1 95 ? -11.461 5.090 10.463 1.00 89.88 95 ALA A C 1
ATOM 760 O O . ALA A 1 95 ? -11.028 6.195 10.806 1.00 89.88 95 ALA A O 1
ATOM 761 N N . THR A 1 96 ? -12.741 4.874 10.176 1.00 89.50 96 THR A N 1
ATOM 762 C CA . THR A 1 96 ? -13.806 5.834 10.461 1.00 89.50 96 THR A CA 1
ATOM 763 C C . THR A 1 96 ? -14.624 5.281 11.611 1.00 89.50 96 THR A C 1
ATOM 765 O O . THR A 1 96 ? -15.139 4.172 11.512 1.00 89.50 96 THR A O 1
ATOM 768 N N . LEU A 1 97 ? -14.700 6.043 12.696 1.00 88.31 97 LEU A N 1
ATOM 769 C CA . LEU A 1 97 ? -15.482 5.709 13.877 1.00 88.31 97 LEU A CA 1
ATOM 770 C C . LEU A 1 97 ? -16.743 6.558 13.877 1.00 88.31 97 LEU A C 1
ATOM 772 O O . LEU A 1 97 ? -16.653 7.772 13.689 1.00 88.31 97 LEU A O 1
ATOM 776 N N . ASP A 1 98 ? -17.888 5.940 14.126 1.00 84.81 98 ASP A N 1
ATOM 777 C CA . ASP A 1 98 ? -19.101 6.679 14.448 1.00 84.81 98 ASP A CA 1
ATOM 778 C C . ASP A 1 98 ? -19.044 7.001 15.954 1.00 84.81 98 ASP A C 1
ATOM 780 O O . ASP A 1 98 ? -18.968 6.100 16.791 1.00 84.81 98 ASP A O 1
ATOM 784 N N . VAL A 1 99 ? -18.964 8.289 16.294 1.00 78.06 99 VAL A N 1
ATOM 785 C CA . VAL A 1 99 ? -18.815 8.784 17.669 1.00 78.06 99 VAL A CA 1
ATOM 786 C C . VAL A 1 99 ? -19.893 9.818 17.968 1.00 78.06 99 VAL A C 1
ATOM 788 O O . VAL A 1 99 ? -20.068 10.786 17.229 1.00 78.06 99 VAL A O 1
ATOM 791 N N . GLU A 1 100 ? -20.606 9.633 19.078 1.00 75.19 100 GLU A N 1
ATOM 792 C CA . GLU A 1 100 ? -21.603 10.606 19.547 1.00 75.19 100 GLU A CA 1
ATOM 793 C C . GLU A 1 100 ? -20.939 11.883 20.071 1.00 75.19 100 GLU A C 1
ATOM 795 O O . GLU A 1 100 ? -21.447 12.987 19.887 1.00 75.19 100 GLU A O 1
ATOM 800 N N . GLN A 1 101 ? -19.771 11.734 20.699 1.00 71.12 101 GLN A N 1
ATOM 801 C CA . GLN A 1 101 ? -18.953 12.833 21.192 1.00 71.12 101 GLN A CA 1
ATOM 802 C C . GLN A 1 101 ? -17.499 12.579 20.810 1.00 71.12 101 GLN A C 1
ATOM 804 O O . GLN A 1 101 ? -16.983 11.475 20.987 1.00 71.12 101 GLN A O 1
ATOM 809 N N . THR A 1 102 ? -16.832 13.603 20.276 1.00 69.69 102 THR A N 1
ATOM 810 C CA . THR A 1 102 ? -15.405 13.518 19.963 1.00 69.69 102 THR A CA 1
ATOM 811 C C . THR A 1 102 ? -14.634 13.262 21.260 1.00 69.69 102 THR A C 1
ATOM 813 O O . THR A 1 102 ? -14.753 14.069 22.187 1.00 69.69 102 THR A O 1
ATOM 816 N N . PRO A 1 103 ? -13.846 12.174 21.354 1.00 70.88 103 PRO A N 1
ATOM 817 C CA . PRO A 1 103 ? -13.051 11.895 22.541 1.00 70.88 103 PRO A CA 1
ATOM 818 C C . PRO A 1 103 ? -12.147 13.081 22.885 1.00 70.88 103 PRO A C 1
ATOM 820 O O . PRO A 1 103 ? -11.550 13.700 22.002 1.00 70.88 103 PRO A O 1
ATOM 823 N N . SER A 1 104 ? -12.047 13.399 24.175 1.00 64.94 104 SER A N 1
ATOM 824 C CA . SER A 1 104 ? -11.168 14.463 24.658 1.00 64.94 104 SER A CA 1
ATOM 825 C C . SER A 1 104 ? -9.714 14.004 24.546 1.00 64.94 104 SER A C 1
ATOM 827 O O . SER A 1 104 ? -9.212 13.275 25.398 1.00 64.94 104 SER A O 1
ATOM 829 N N . GLY A 1 105 ? -9.046 14.382 23.458 1.00 74.25 105 GLY A N 1
ATOM 830 C CA . GLY A 1 105 ? -7.617 14.156 23.274 1.00 74.25 105 GLY A CA 1
ATOM 831 C C . GLY A 1 105 ? -7.229 13.746 21.851 1.00 74.25 105 GLY A C 1
ATOM 832 O O . GLY A 1 105 ? -8.051 13.249 21.084 1.00 74.25 105 GLY A O 1
ATOM 833 N N . PRO A 1 106 ? -5.951 13.935 21.479 1.00 83.88 106 PRO A N 1
ATOM 834 C CA . PRO A 1 106 ? -5.447 13.553 20.161 1.00 83.88 106 PRO A CA 1
ATOM 835 C C . PRO A 1 106 ? -5.345 12.033 19.982 1.00 83.88 106 PRO A C 1
ATOM 837 O O . PRO A 1 106 ? -5.251 11.564 18.846 1.00 83.88 106 PRO A O 1
ATOM 840 N N . THR A 1 107 ? -5.345 11.270 21.082 1.00 91.12 107 THR A N 1
ATOM 841 C CA . THR A 1 107 ? -5.155 9.819 21.082 1.00 91.12 107 THR A CA 1
ATOM 842 C C . THR A 1 107 ? -6.007 9.115 22.130 1.00 91.12 107 THR A C 1
ATOM 844 O O . THR A 1 107 ? -6.118 9.614 23.247 1.00 91.12 107 THR A O 1
ATOM 847 N N . PHE A 1 108 ? -6.538 7.936 21.806 1.00 91.88 108 PHE A N 1
ATOM 848 C CA . PHE A 1 108 ? -7.330 7.113 22.731 1.00 91.88 108 PHE A CA 1
ATOM 849 C C . PHE A 1 108 ? -7.255 5.617 22.363 1.00 91.88 108 PHE A C 1
ATOM 851 O O . PHE A 1 108 ? -6.993 5.296 21.201 1.00 91.88 108 PHE A O 1
ATOM 858 N N . PRO A 1 109 ? -7.444 4.690 23.320 1.00 93.12 109 PRO A N 1
ATOM 859 C CA . PRO A 1 109 ? -7.383 3.254 23.052 1.00 93.12 109 PRO A CA 1
ATOM 860 C C . PRO A 1 109 ? -8.535 2.775 22.157 1.00 93.12 109 PRO A C 1
ATOM 862 O O . PRO A 1 109 ? -9.656 3.283 22.217 1.00 93.12 109 PRO A O 1
ATOM 865 N N . LEU A 1 110 ? -8.250 1.766 21.338 1.00 92.75 110 LEU A N 1
ATOM 866 C CA . LEU A 1 110 ? -9.213 1.081 20.484 1.00 92.75 110 LEU A CA 1
ATOM 867 C C . LEU A 1 110 ? -9.286 -0.394 20.856 1.00 92.75 110 LEU A C 1
ATOM 869 O O . LEU A 1 110 ? -8.276 -1.026 21.165 1.00 92.75 110 LEU A O 1
ATOM 873 N N . ARG A 1 111 ? -10.484 -0.958 20.726 1.00 92.06 111 ARG A N 1
ATOM 874 C CA . ARG A 1 111 ? -10.705 -2.402 20.735 1.00 92.06 111 ARG A CA 1
ATOM 875 C C . ARG A 1 111 ? -11.017 -2.893 19.328 1.00 92.06 111 ARG A C 1
ATOM 877 O O . ARG A 1 111 ? -11.777 -2.260 18.588 1.00 92.06 111 ARG A O 1
ATOM 884 N N . LEU A 1 112 ? -10.441 -4.037 18.972 1.00 93.44 112 LEU A N 1
ATOM 885 C CA . LEU A 1 112 ? -10.806 -4.761 17.763 1.00 93.44 112 LEU A CA 1
ATOM 886 C C . LEU A 1 112 ? -12.193 -5.376 17.967 1.00 93.44 112 LEU A C 1
ATOM 888 O O . LEU A 1 112 ? -12.398 -6.144 18.904 1.00 93.44 112 LEU A O 1
ATOM 892 N N . VAL A 1 113 ? -13.152 -4.991 17.128 1.00 93.38 113 VAL A N 1
ATOM 893 C CA . VAL A 1 113 ? -14.519 -5.528 17.178 1.00 93.38 113 VAL A CA 1
ATOM 894 C C . VAL A 1 113 ? -14.622 -6.739 16.270 1.00 93.38 113 VAL A C 1
ATOM 896 O O . VAL A 1 113 ? -15.183 -7.756 16.660 1.00 93.38 113 VAL A O 1
ATOM 899 N N . ASP A 1 114 ? -14.087 -6.609 15.059 1.00 93.81 114 ASP A N 1
ATOM 900 C CA . ASP A 1 114 ? -14.192 -7.623 14.025 1.00 93.81 114 ASP A CA 1
ATOM 901 C C . ASP A 1 114 ? -13.142 -7.382 12.931 1.00 93.81 114 ASP A C 1
ATOM 903 O O . ASP A 1 114 ? -12.772 -6.240 12.628 1.00 93.81 114 ASP A O 1
ATOM 907 N N . VAL A 1 115 ? -12.644 -8.466 12.345 1.00 95.69 115 VAL A N 1
ATOM 908 C CA . VAL A 1 115 ? -11.649 -8.444 11.274 1.00 95.69 115 VAL A CA 1
ATOM 909 C C . VAL A 1 115 ? -11.867 -9.633 10.348 1.00 95.69 115 VAL A C 1
ATOM 911 O O . VAL A 1 115 ? -12.091 -10.747 10.805 1.00 95.69 115 VAL A O 1
ATOM 914 N N . ASP A 1 116 ? -11.808 -9.368 9.047 1.00 95.69 116 ASP A N 1
ATOM 915 C CA . ASP A 1 116 ? -11.913 -10.380 8.000 1.00 95.69 116 ASP A CA 1
ATOM 916 C C . ASP A 1 116 ? -11.001 -9.969 6.841 1.00 95.69 116 ASP A C 1
ATOM 918 O O . ASP A 1 116 ? -11.262 -8.998 6.121 1.00 95.69 116 ASP A O 1
ATOM 922 N N . ALA A 1 117 ? -9.883 -10.670 6.692 1.00 94.94 117 ALA A N 1
ATOM 923 C CA . ALA A 1 117 ? -8.888 -10.374 5.676 1.00 94.94 117 ALA A CA 1
ATOM 924 C C . ALA A 1 117 ? -9.379 -10.712 4.265 1.00 94.94 117 ALA A C 1
ATOM 926 O O . ALA A 1 117 ? -9.059 -9.980 3.325 1.00 94.94 117 ALA A O 1
ATOM 927 N N . ASP A 1 118 ? -10.172 -11.775 4.117 1.00 95.44 118 ASP A N 1
ATOM 928 C CA . ASP A 1 118 ? -10.670 -12.252 2.824 1.00 95.44 118 ASP A CA 1
ATOM 929 C C . ASP A 1 118 ? -11.698 -11.271 2.231 1.00 95.44 118 ASP A C 1
ATOM 931 O O . ASP A 1 118 ? -11.741 -11.066 1.016 1.00 95.44 118 ASP A O 1
ATOM 935 N N . HIS A 1 119 ? -12.446 -10.573 3.091 1.00 94.81 119 HIS A N 1
ATOM 936 C CA . HIS A 1 119 ? -13.386 -9.512 2.711 1.00 94.81 119 HIS A CA 1
ATOM 937 C C . HIS A 1 119 ? -12.855 -8.092 2.958 1.00 94.81 119 HIS A C 1
ATOM 939 O O . HIS A 1 119 ? -13.597 -7.116 2.820 1.00 94.81 119 HIS A O 1
ATOM 945 N N . ASN A 1 120 ? -11.572 -7.950 3.306 1.00 92.38 120 ASN A N 1
ATOM 946 C CA . ASN A 1 120 ? -10.916 -6.668 3.569 1.00 92.38 120 ASN A CA 1
ATOM 947 C C . ASN A 1 120 ? -11.611 -5.801 4.653 1.00 92.38 120 ASN A C 1
ATOM 949 O O . ASN A 1 120 ? -11.551 -4.560 4.622 1.00 92.38 120 ASN A O 1
ATOM 953 N N . ARG A 1 121 ? -12.275 -6.450 5.616 1.00 93.56 121 ARG A N 1
ATOM 954 C CA . ARG A 1 121 ? -13.080 -5.839 6.680 1.00 93.56 121 ARG A CA 1
ATOM 955 C C . ARG A 1 121 ? -12.242 -5.637 7.939 1.00 93.56 121 ARG A C 1
ATOM 957 O O . ARG A 1 121 ? -11.507 -6.517 8.372 1.00 93.56 121 ARG A O 1
ATOM 964 N N . PHE A 1 122 ? -12.360 -4.454 8.530 1.00 94.12 122 PHE A N 1
ATOM 965 C CA . PHE A 1 122 ? -11.673 -4.082 9.764 1.00 94.12 122 PHE A CA 1
ATOM 966 C C . PHE A 1 122 ? -12.559 -3.116 10.540 1.00 94.12 122 PHE A C 1
ATOM 968 O O . PHE A 1 122 ? -12.793 -1.995 10.082 1.00 94.12 122 PHE A O 1
ATOM 975 N N . VAL A 1 123 ? -13.063 -3.565 11.686 1.00 92.06 123 VAL A N 1
ATOM 976 C CA . VAL A 1 123 ? -13.975 -2.806 12.538 1.00 92.06 123 VAL A CA 1
ATOM 977 C C . VAL A 1 123 ? -13.332 -2.628 13.904 1.00 92.06 123 VAL A C 1
ATOM 979 O O . VAL A 1 123 ? -12.961 -3.586 14.582 1.00 92.06 123 VAL A O 1
ATOM 982 N N . VAL A 1 124 ? -13.221 -1.371 14.311 1.00 92.62 124 VAL A N 1
ATOM 983 C CA . VAL A 1 124 ? -12.691 -0.960 15.608 1.00 92.62 124 VAL A CA 1
ATOM 984 C C . VAL A 1 124 ? -13.667 -0.010 16.274 1.00 92.62 124 VAL A C 1
ATOM 986 O O . VAL A 1 124 ? -14.395 0.719 15.602 1.00 92.62 124 VAL A O 1
ATOM 989 N N . ALA A 1 125 ? -13.658 -0.013 17.598 1.00 89.88 125 ALA A N 1
ATOM 990 C CA . ALA A 1 125 ? -14.424 0.911 18.417 1.00 89.88 125 ALA A CA 1
ATOM 991 C C . ALA A 1 125 ? -13.517 1.500 19.504 1.00 89.88 125 ALA A C 1
ATOM 993 O O . ALA A 1 125 ? -12.504 0.878 19.841 1.00 89.88 125 ALA A O 1
ATOM 994 N N . PRO A 1 126 ? -13.864 2.670 20.068 1.00 89.31 126 PRO A N 1
ATOM 995 C CA . PRO A 1 126 ? -13.275 3.119 21.325 1.00 89.31 126 PRO A CA 1
ATOM 996 C C . PRO A 1 126 ? -13.353 2.002 22.378 1.00 89.31 126 PRO A C 1
ATOM 998 O O . PRO A 1 126 ? -14.360 1.283 22.442 1.00 89.31 126 PRO A O 1
ATOM 1001 N N . ALA A 1 127 ? -12.253 1.808 23.109 1.00 85.31 127 ALA A N 1
ATOM 1002 C CA . ALA A 1 127 ? -12.172 0.824 24.188 1.00 85.31 127 ALA A CA 1
ATOM 1003 C C . ALA A 1 127 ? -12.991 1.250 25.411 1.00 85.31 127 ALA A C 1
ATOM 1005 O O . ALA A 1 127 ? -13.042 2.470 25.688 1.00 85.31 127 ALA A O 1
#

Mean predicted aligned error: 6.41 Å

Sequence (127 aa):
ATSPIRRFVDILAQRQFAAVLGRRAPMERDRLRRLVRAAEKGYQASRRWMADAGRYWLLRYLESHPSTPLTAVVTDAASANGRLRVRVEPLGLIATLDVEQTPSGPTFPLRLVDVDADHNRFVVAPA

Foldseek 3Di:
DPCVVPAVLVVLVVQQVCCVVVNDPHDDPVVNVVVVVVRVVVVVVVVVVVVLVLLLVVLVVCVVVQVPKWKWFFPDPDPPPQWTWTQIPPSRDIDIERHPDDDPDRMATKGWPDTDSVVSDTDIYGD

Radius of gyration: 22.39 Å; Cα contacts (8 Å, |Δi|>4): 159; chains: 1; bounding box: 52×32×54 Å

pLDDT: mean 90.08, std 8.59, range [57.28, 97.31]

Solvent-accessible surface area (backbone atoms only — not comparable to full-atom values): 7292 Å² total; per-residue (Å²): 115,89,47,45,96,84,31,68,63,22,41,53,47,51,51,44,52,38,16,76,71,69,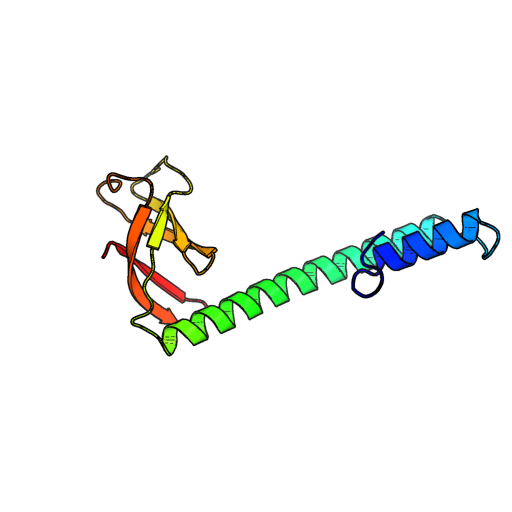76,38,81,66,73,56,67,66,62,50,53,52,51,47,53,53,48,51,54,53,49,55,53,50,52,52,54,52,52,51,51,52,48,34,54,51,32,49,49,40,64,77,39,68,84,62,81,33,34,35,33,65,74,49,91,73,55,68,88,41,36,38,43,25,33,33,37,92,74,73,43,78,48,75,35,84,38,99,64,83,71,94,61,65,59,49,55,36,35,75,73,48,66,37,36,93,77,73,42,78,42,60,41,79,100